Protein 1ZX6 (pdb70)

Foldseek 3Di:
DKKFFQDFDDDDDPQDDTHHGGWIWAFDDDPDQFKTWTDTPHDTHMDTPVRIGDDD

GO terms:
  GO:0034316 negative regulation of Arp2/3 complex-mediated actin nucleation (P, IDA)
  GO:0005737 cytoplasm (C, IDA)
  GO:0030479 actin cortical patch (C, IDA)
  GO:0005634 nucleus (C, HDA)
  GO:0005737 cytoplasm (C, HDA)
  GO:0034316 negative regulation of Arp2/3 complex-mediated actin nucleation (P, IPI)
  GO:0005515 protein binding (F, IPI)

Structure (mmCIF, N/CA/C/O backbone):
data_1ZX6
#
_entry.id   1ZX6
#
_cell.length_a   89.040
_cell.length_b   27.360
_cell.length_c   24.000
_cell.angle_alpha   90.00
_cell.angle_beta   102.87
_cell.angle_gamma   90.00
#
_symmetry.space_group_name_H-M   'C 1 2 1'
#
loop_
_entity.id
_entity.type
_entity.pdbx_description
1 polymer Ypr154wp
2 water water
#
loop_
_atom_site.group_PDB
_atom_site.id
_atom_site.type_symbol
_atom_site.label_atom_id
_atom_site.label_alt_id
_atom_site.label_comp_id
_atom_site.label_asym_id
_atom_site.label_entity_id
_atom_site.label_seq_id
_atom_site.pdbx_PDB_ins_code
_atom_site.Cartn_x
_atom_site.Cartn_y
_atom_site.Cartn_z
_atom_site.occupancy
_atom_site.B_iso_or_equiv
_atom_site.auth_seq_id
_atom_site.auth_comp_id
_atom_site.auth_asym_id
_atom_site.auth_atom_id
_atom_site.pdbx_PDB_model_num
ATOM 1 N N . GLU A 1 3 ? 10.051 17.349 9.961 1.00 29.59 3 GLU A N 1
ATOM 2 C CA . GLU A 1 3 ? 11.189 18.314 10.104 1.00 29.10 3 GLU A CA 1
ATOM 3 C C . GLU A 1 3 ? 10.757 19.737 9.810 1.00 27.18 3 GLU A C 1
ATOM 4 O O . GLU A 1 3 ? 10.122 19.975 8.774 1.00 26.37 3 GLU A O 1
ATOM 10 N N . TYR A 1 4 ? 11.152 20.659 10.692 1.00 24.21 4 TYR A N 1
ATOM 11 C CA . TYR A 1 4 ? 10.882 22.093 10.513 1.00 24.33 4 TYR A CA 1
ATOM 12 C C . TYR A 1 4 ? 12.173 22.883 10.595 1.00 23.58 4 TYR A C 1
ATOM 13 O O . TYR A 1 4 ? 13.077 22.542 11.347 1.00 23.13 4 TYR A O 1
ATOM 22 N N . VAL A 1 5 ? 12.239 23.945 9.804 1.00 23.43 5 VAL A N 1
ATOM 23 C CA . VAL A 1 5 ? 13.388 24.829 9.740 1.00 23.05 5 VAL A CA 1
ATOM 24 C C . VAL A 1 5 ? 12.907 26.253 10.020 1.00 23.60 5 VAL A C 1
ATOM 25 O O . VAL A 1 5 ? 11.716 26.545 9.893 1.00 23.27 5 VAL A O 1
ATOM 29 N N . GLU A 1 6 ? 13.835 27.131 10.359 1.00 23.68 6 GLU A N 1
ATOM 30 C CA . GLU A 1 6 ? 13.479 28.535 10.650 1.00 24.89 6 GLU A CA 1
ATOM 31 C C . GLU A 1 6 ? 14.259 29.451 9.710 1.00 24.03 6 GLU A C 1
ATOM 32 O O . GLU A 1 6 ? 15.484 29.347 9.614 1.00 22.41 6 GLU A O 1
ATOM 38 N N . ALA A 1 7 ? 13.554 30.394 9.075 1.00 23.17 7 ALA A N 1
ATOM 39 C CA . ALA A 1 7 ? 14.192 31.399 8.199 1.00 24.11 7 ALA A CA 1
ATOM 40 C C . ALA A 1 7 ? 14.974 32.429 8.996 1.00 24.11 7 ALA A C 1
ATOM 41 O O . ALA A 1 7 ? 14.500 32.946 10.035 1.00 23.18 7 ALA A O 1
ATOM 43 N N . LEU A 1 8 ? 16.201 32.683 8.540 1.00 24.97 8 LEU A N 1
ATOM 44 C CA . LEU A 1 8 ? 17.120 33.617 9.190 1.00 24.02 8 LEU A CA 1
ATOM 45 C C . LEU A 1 8 ? 17.212 34.916 8.422 1.00 23.91 8 LEU A C 1
ATOM 46 O O . LEU A 1 8 ? 17.640 35.931 8.973 1.00 23.40 8 LEU A O 1
ATOM 51 N N . TYR A 1 9 ? 16.852 34.854 7.145 1.00 23.79 9 TYR A N 1
ATOM 52 C CA . TYR A 1 9 ? 16.991 35.979 6.207 1.00 23.12 9 TYR A CA 1
ATOM 53 C C . TYR A 1 9 ? 15.731 36.046 5.324 1.00 23.31 9 TYR A C 1
ATOM 54 O O . TYR A 1 9 ? 15.043 35.031 5.117 1.00 22.83 9 TYR A O 1
ATOM 63 N N . GLN A 1 10 ? 15.440 37.244 4.832 1.00 22.30 10 GLN A N 1
ATOM 64 C CA . GLN A 1 10 ? 14.253 37.509 3.990 1.00 21.34 10 GLN A CA 1
ATOM 65 C C . GLN A 1 10 ? 14.530 37.036 2.563 1.00 22.48 10 GLN A C 1
ATOM 66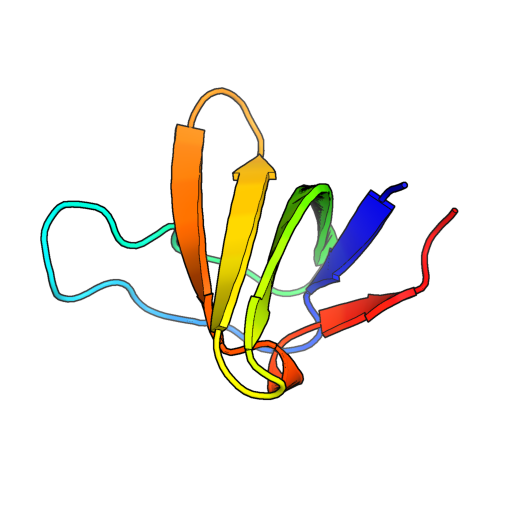 O O . GLN A 1 10 ? 15.475 37.481 1.931 1.00 21.30 10 GLN A O 1
ATOM 72 N N . PHE A 1 11 ? 13.763 36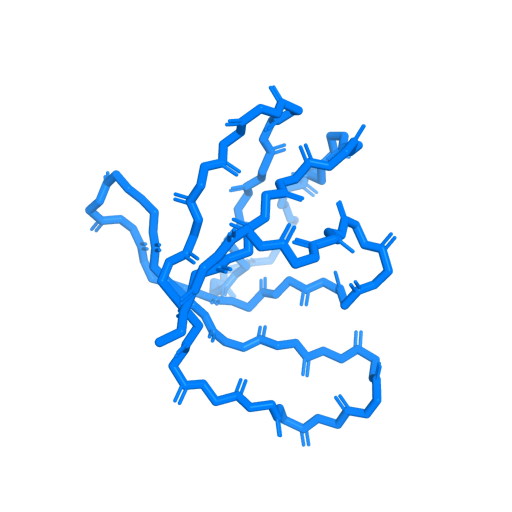.040 2.107 1.00 21.22 11 PHE A N 1
ATOM 73 C CA . PHE A 1 11 ? 13.796 35.606 0.725 1.00 20.89 11 PHE A CA 1
ATOM 74 C C . PHE A 1 11 ? 12.583 36.208 0.004 1.00 21.67 11 PHE A C 1
ATOM 75 O O . PHE A 1 11 ? 11.449 35.859 0.304 1.00 22.20 11 PHE A O 1
ATOM 83 N N . ASP A 1 12 ? 12.818 37.152 -0.903 1.00 23.70 12 ASP A N 1
ATOM 84 C CA . ASP A 1 12 ? 11.727 37.734 -1.703 1.00 24.66 12 ASP A CA 1
ATOM 85 C C . ASP A 1 12 ? 11.465 36.887 -2.953 1.00 27.40 12 ASP A C 1
ATOM 86 O O . ASP A 1 12 ? 12.325 36.752 -3.795 1.00 27.37 12 ASP A O 1
ATOM 91 N N . PRO A 1 13 ? 10.266 36.300 -3.066 1.00 28.89 13 PRO A N 1
ATOM 92 C CA . PRO A 1 13 ? 9.970 35.447 -4.215 1.00 29.33 13 PRO A CA 1
ATOM 93 C C . PRO A 1 13 ? 9.845 36.219 -5.525 1.00 30.20 13 PRO A C 1
ATOM 94 O O . PRO A 1 13 ? 9.340 37.359 -5.547 1.00 30.76 13 PRO A O 1
ATOM 98 N N . GLN A 1 14 ? 10.316 35.609 -6.608 1.00 29.38 14 GLN A N 1
ATOM 99 C CA . GLN A 1 14 ? 10.313 36.257 -7.916 1.00 29.86 14 GLN A CA 1
ATOM 100 C C . GLN A 1 14 ? 9.674 35.406 -9.013 1.00 29.03 14 GLN A C 1
ATOM 101 O O . GLN A 1 14 ? 9.301 35.928 -10.060 1.00 30.00 14 GLN A O 1
ATOM 107 N N . GLN A 1 15 ? 9.522 34.113 -8.758 1.00 26.06 15 GLN A N 1
ATOM 108 C CA . GLN A 1 15 ? 8.990 33.211 -9.731 1.00 25.33 15 GLN A CA 1
ATOM 109 C C . GLN A 1 15 ? 7.853 32.439 -9.101 1.00 24.02 15 GLN A C 1
ATOM 110 O O . GLN A 1 15 ? 7.916 32.083 -7.926 1.00 22.23 15 GLN A O 1
ATOM 116 N N . ASP A 1 16 ? 6.806 32.195 -9.876 1.00 24.72 16 ASP A N 1
ATOM 117 C CA . ASP A 1 16 ? 5.750 31.306 -9.435 1.00 25.54 16 ASP A CA 1
ATOM 118 C C . ASP A 1 16 ? 6.352 29.987 -8.951 1.00 24.66 16 ASP A C 1
ATOM 119 O O . ASP A 1 16 ? 7.256 29.435 -9.590 1.00 24.22 16 ASP A O 1
ATOM 124 N N . GLY A 1 17 ? 5.882 29.532 -7.787 1.00 23.39 17 GLY A N 1
ATOM 125 C CA . GLY A 1 17 ? 6.378 28.304 -7.165 1.00 23.85 17 GLY A CA 1
ATOM 126 C C . GLY A 1 17 ? 7.438 28.538 -6.089 1.00 24.03 17 GLY A C 1
ATOM 127 O O . GLY A 1 17 ? 7.819 27.606 -5.380 1.00 23.14 17 GLY A O 1
ATOM 128 N N . ASP A 1 18 ? 7.917 29.771 -5.974 1.00 24.15 18 ASP A N 1
ATOM 129 C CA . ASP A 1 18 ? 8.840 30.149 -4.904 1.00 24.20 18 ASP A CA 1
ATOM 130 C C . ASP A 1 18 ? 8.039 30.357 -3.632 1.00 24.48 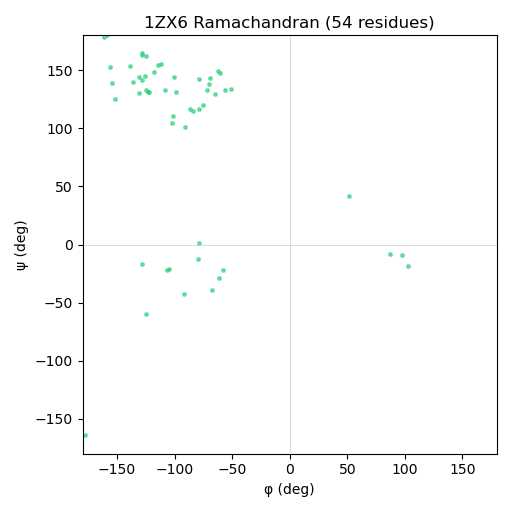18 ASP A C 1
ATOM 131 O O . ASP A 1 18 ? 6.965 30.989 -3.681 1.00 27.21 18 ASP A O 1
ATOM 136 N N . LEU A 1 19 ? 8.600 29.959 -2.505 1.00 23.65 19 LEU A N 1
ATOM 137 C CA . LEU A 1 19 ? 8.029 30.192 -1.175 1.00 23.58 19 LEU A CA 1
ATOM 138 C C . LEU A 1 19 ? 8.792 31.350 -0.526 1.00 22.84 19 LEU A C 1
ATOM 139 O O . LEU A 1 19 ? 9.928 31.192 -0.045 1.00 23.33 19 LEU A O 1
ATOM 144 N N . GLY A 1 20 ? 8.155 32.509 -0.487 1.00 22.82 20 GLY A N 1
ATOM 145 C CA . GLY A 1 20 ? 8.734 33.665 0.174 1.00 22.78 20 GLY A CA 1
ATOM 146 C C . GLY A 1 20 ? 8.916 33.394 1.655 1.00 22.86 20 GLY A C 1
ATOM 147 O O . GLY A 1 20 ? 8.143 32.621 2.264 1.00 23.29 20 GLY A O 1
ATOM 148 N N . LEU A 1 21 ? 9.936 34.016 2.241 1.00 23.16 21 LEU A N 1
ATOM 149 C CA . LEU A 1 21 ? 10.309 33.796 3.637 1.00 23.01 21 LEU A CA 1
ATOM 150 C C . LEU A 1 21 ? 10.624 35.132 4.337 1.00 22.74 21 LEU A C 1
ATOM 151 O O . LEU A 1 21 ? 11.254 36.005 3.753 1.00 21.95 21 LEU A O 1
ATOM 156 N N . LYS A 1 22 ? 10.197 35.278 5.577 1.00 22.43 22 LYS A N 1
ATOM 157 C CA . LYS A 1 22 ? 10.607 36.448 6.382 1.00 24.72 22 LYS A CA 1
ATOM 158 C C . LYS A 1 22 ? 11.368 35.853 7.558 1.00 24.35 22 LYS A C 1
ATOM 159 O O . LYS A 1 22 ? 11.056 34.768 8.000 1.00 22.81 22 LYS A O 1
ATOM 165 N N . PRO A 1 23 ? 12.360 36.557 8.076 1.00 23.06 23 PRO A N 1
ATOM 166 C CA . PRO A 1 23 ? 13.071 35.981 9.217 1.00 23.98 23 PRO A CA 1
ATOM 167 C C . PRO A 1 23 ? 12.156 35.632 10.388 1.00 23.65 23 PRO A C 1
ATOM 168 O O . PRO A 1 23 ? 11.288 36.444 10.752 1.00 23.68 23 PRO A O 1
ATOM 172 N N . GLY A 1 24 ? 12.330 34.433 10.939 1.00 23.73 24 GLY A N 1
ATOM 173 C CA . GLY A 1 24 ? 11.521 33.940 12.034 1.00 23.73 24 GLY A CA 1
ATOM 174 C C . GLY A 1 24 ? 10.477 32.934 11.582 1.00 23.84 24 GLY A C 1
ATOM 175 O O . GLY A 1 24 ? 9.932 32.216 12.412 1.00 27.26 24 GLY A O 1
ATOM 176 N N . ASP A 1 25 ? 10.170 32.909 10.280 1.00 24.45 25 ASP A N 1
ATOM 177 C CA . ASP A 1 25 ? 9.145 3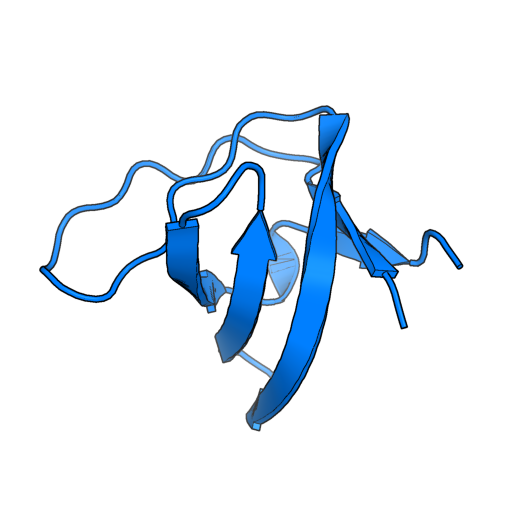2.008 9.732 1.00 24.27 25 ASP A CA 1
ATOM 178 C C . ASP A 1 25 ? 9.626 30.571 9.924 1.00 23.64 25 ASP A C 1
ATOM 179 O O . ASP A 1 25 ? 10.745 30.260 9.543 1.00 24.70 25 ASP A O 1
ATOM 184 N N . LYS A 1 26 ? 8.770 29.709 10.492 1.00 22.64 26 LYS A N 1
ATOM 185 C CA . LYS A 1 26 ? 9.047 28.267 10.605 1.00 24.36 26 LYS A CA 1
ATOM 186 C C . LYS A 1 26 ? 8.327 27.529 9.483 1.00 23.93 26 LYS A C 1
ATOM 187 O O . LYS A 1 26 ? 7.141 27.724 9.254 1.00 24.29 26 LYS A O 1
ATOM 193 N N . VAL A 1 27 ? 9.078 26.670 8.802 1.00 23.20 27 VAL A N 1
ATOM 194 C CA . VAL A 1 27 ? 8.700 26.076 7.537 1.00 22.51 27 VAL A CA 1
ATOM 195 C C . VAL A 1 27 ? 8.735 24.572 7.709 1.00 22.47 27 VAL A C 1
ATOM 196 O O . VAL A 1 27 ? 9.708 24.028 8.235 1.00 23.81 27 VAL A O 1
ATOM 200 N N . GLN A 1 28 ? 7.672 23.904 7.288 1.00 23.50 28 GLN A N 1
ATOM 201 C CA . GLN A 1 28 ? 7.661 22.450 7.269 1.00 24.32 28 GLN A CA 1
ATOM 202 C C . GLN A 1 28 ? 8.512 22.010 6.083 1.00 24.57 28 GLN A C 1
ATOM 203 O O . GLN A 1 28 ? 8.209 22.355 4.961 1.00 25.04 28 GLN A O 1
ATOM 209 N N . LEU A 1 29 ? 9.577 21.243 6.327 1.00 25.05 29 LEU A N 1
ATOM 210 C CA . LEU A 1 29 ? 10.450 20.814 5.248 1.00 25.86 29 LEU A CA 1
ATOM 211 C C . LEU A 1 29 ? 9.870 19.572 4.602 1.00 25.80 29 LEU A C 1
ATOM 212 O O . LEU A 1 29 ? 9.758 18.525 5.263 1.00 28.18 29 LEU A O 1
ATOM 217 N N . LEU A 1 30 ? 9.470 19.675 3.334 1.00 22.97 30 LEU A N 1
ATOM 218 C CA . LEU A 1 30 ? 8.842 18.561 2.624 1.00 24.34 30 LEU A CA 1
ATOM 219 C C . LEU A 1 30 ? 9.863 17.696 1.871 1.00 21.91 30 LEU A C 1
ATOM 220 O O . LEU A 1 30 ? 9.771 16.444 1.869 1.00 21.94 30 LEU A O 1
ATOM 225 N N . GLU A 1 31 ? 10.824 18.337 1.216 1.00 22.41 31 GLU A N 1
ATOM 226 C CA . GLU A 1 31 ? 11.860 17.608 0.456 1.00 22.61 31 GLU A CA 1
ATOM 227 C C . GLU A 1 31 ? 13.132 18.443 0.335 1.00 21.99 31 GLU A C 1
ATOM 228 O O . GLU A 1 31 ? 13.082 19.670 0.121 1.00 24.43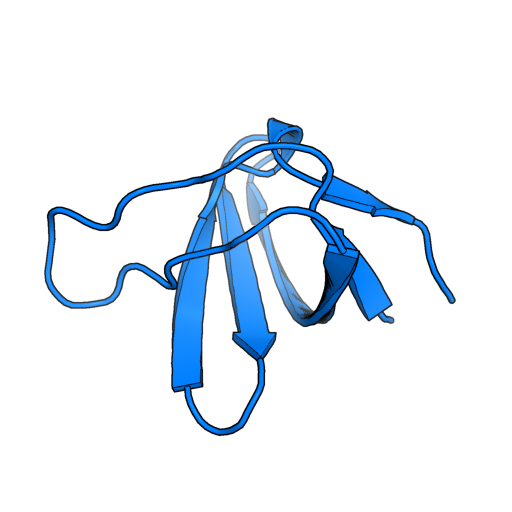 31 GLU A O 1
ATOM 234 N N . LYS A 1 32 ? 14.291 17.804 0.489 1.00 21.34 32 LYS A N 1
ATOM 235 C CA . LYS A 1 32 ? 15.526 18.483 0.175 1.00 21.67 32 LYS A CA 1
ATOM 236 C C . LYS A 1 32 ? 15.832 18.198 -1.289 1.00 21.05 32 LYS A C 1
ATOM 237 O O . LYS A 1 32 ? 16.305 17.112 -1.617 1.00 20.56 32 LYS A O 1
ATOM 243 N N . LEU A 1 33 ? 15.541 19.146 -2.164 1.00 22.71 33 LEU A N 1
ATOM 244 C CA . LEU A 1 33 ? 15.691 18.915 -3.628 1.00 21.26 33 LEU A CA 1
ATOM 245 C C . LEU A 1 33 ? 17.169 18.755 -4.052 1.00 22.03 33 LEU A C 1
ATOM 246 O O . LEU A 1 33 ? 17.489 17.961 -4.925 1.00 20.27 33 LEU A O 1
ATOM 251 N N . SER A 1 34 ? 18.038 19.567 -3.443 1.00 20.46 34 SER A N 1
ATOM 252 C CA . SER A 1 34 ? 19.476 19.556 -3.628 1.00 20.85 34 SER A CA 1
ATOM 253 C C . SER A 1 34 ? 20.083 20.299 -2.414 1.00 22.10 34 SER A C 1
ATOM 254 O O . SER A 1 34 ? 19.339 20.789 -1.536 1.00 22.01 34 SER A O 1
ATOM 257 N N . PRO A 1 35 ? 21.424 20.386 -2.348 1.00 22.76 35 PRO A N 1
ATOM 258 C CA . PRO A 1 35 ? 22.029 21.154 -1.284 1.00 22.65 35 PRO A CA 1
ATOM 259 C C . PRO A 1 35 ? 21.561 22.595 -1.300 1.00 23.49 35 PRO A C 1
ATOM 260 O O . PRO A 1 35 ? 21.677 23.275 -0.274 1.0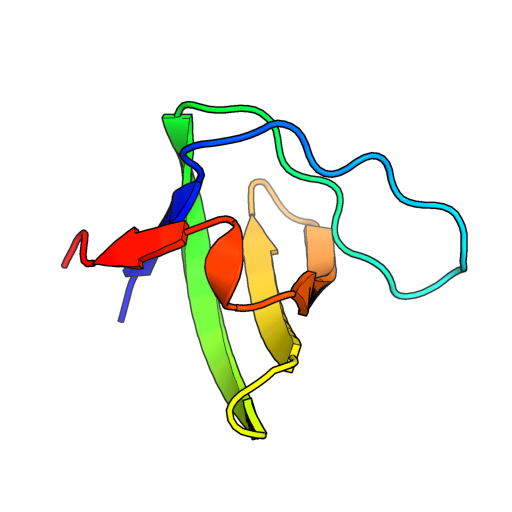0 24.85 35 PRO A O 1
ATOM 264 N N . GLU A 1 36 ? 21.079 23.063 -2.449 1.00 23.34 36 GLU A N 1
ATOM 265 C CA . GLU A 1 36 ? 20.827 24.482 -2.611 1.00 24.39 36 GLU A CA 1
ATOM 266 C C . GLU A 1 36 ? 19.375 24.938 -2.614 1.00 23.81 36 GLU A C 1
ATOM 267 O O . GLU A 1 36 ? 19.126 26.105 -2.350 1.00 23.65 36 GLU A O 1
ATOM 273 N N . TRP A 1 37 ? 18.436 24.040 -2.907 1.00 25.18 37 TRP A N 1
ATOM 274 C CA . TRP A 1 37 ? 17.004 24.315 -2.921 1.00 23.98 37 TRP A CA 1
ATOM 275 C C . TRP A 1 37 ? 16.234 23.252 -2.134 1.00 24.44 37 TRP A C 1
ATOM 276 O O . TRP A 1 37 ? 16.457 22.027 -2.338 1.00 23.10 37 TRP A O 1
ATOM 287 N N . TYR A 1 38 ? 15.361 23.740 -1.242 1.00 24.88 38 TYR A N 1
ATOM 288 C CA . TYR A 1 38 ? 14.387 22.950 -0.500 1.00 24.01 38 TYR A CA 1
ATOM 289 C C . TYR A 1 38 ? 12.946 23.271 -0.941 1.00 23.86 38 TYR A C 1
ATOM 290 O O . TYR A 1 38 ? 12.664 24.390 -1.422 1.00 25.79 38 TYR A O 1
ATOM 299 N N . LYS A 1 39 ? 12.053 22.302 -0.731 1.00 23.87 39 LYS A N 1
ATOM 300 C CA . LYS A 1 39 ? 10.611 22.435 -0.880 1.00 23.57 39 LYS A CA 1
ATOM 301 C C . LYS A 1 39 ? 9.977 22.420 0.514 1.00 23.31 39 LYS A C 1
ATOM 302 O O . LYS A 1 39 ? 10.286 21.576 1.355 1.00 23.55 39 LYS A O 1
ATOM 308 N N . GLY A 1 40 ? 9.083 23.352 0.782 1.00 21.74 40 GLY A N 1
ATOM 309 C CA . GLY A 1 40 ? 8.460 23.380 2.107 1.00 22.11 40 GLY A CA 1
ATOM 310 C C . GLY A 1 40 ? 7.139 24.120 2.104 1.00 21.56 40 GLY A C 1
ATOM 311 O O . GLY A 1 40 ? 6.695 24.581 1.057 1.00 21.73 40 GLY A O 1
ATOM 312 N N . SER A 1 41 ? 6.523 24.178 3.280 1.00 22.38 41 SER A N 1
ATOM 313 C CA . SER A 1 41 ? 5.262 24.884 3.471 1.00 24.31 41 SER A CA 1
ATOM 314 C C . SER A 1 41 ? 5.354 25.794 4.696 1.00 25.53 41 SER A C 1
ATOM 315 O O . SER A 1 41 ? 6.003 25.456 5.689 1.00 24.86 41 SER A O 1
ATOM 318 N N . CYS A 1 42 ? 4.706 26.951 4.603 1.00 24.68 42 CYS A N 1
ATOM 319 C CA . CYS A 1 42 ? 4.700 27.933 5.682 1.00 24.84 42 CYS A CA 1
ATOM 320 C C . CYS A 1 42 ? 3.410 28.739 5.600 1.00 24.52 42 CYS A C 1
ATOM 321 O O . CYS A 1 42 ? 3.121 29.321 4.571 1.00 23.93 42 CYS A O 1
ATOM 324 N N . ASN A 1 43 ? 2.664 28.769 6.691 1.00 25.37 43 ASN A N 1
ATOM 325 C CA . ASN A 1 43 ? 1.467 29.577 6.787 1.00 25.73 43 ASN A CA 1
ATOM 326 C C . ASN A 1 43 ? 0.529 29.325 5.609 1.00 25.65 43 ASN A C 1
ATOM 327 O O . ASN A 1 43 ? -0.023 30.268 5.033 1.00 25.60 43 ASN A O 1
ATOM 332 N N . GLY A 1 44 ? 0.375 28.055 5.230 1.00 24.67 44 GLY A N 1
ATOM 333 C CA . GLY A 1 44 ? -0.562 27.688 4.176 1.00 24.75 44 GLY A CA 1
ATOM 334 C C . GLY A 1 44 ? -0.036 27.742 2.747 1.00 24.37 44 GLY A C 1
ATOM 335 O O . GLY A 1 44 ? -0.720 27.299 1.838 1.00 24.50 44 GLY A O 1
ATOM 336 N N . ARG A 1 45 ? 1.168 28.276 2.542 1.00 22.88 45 ARG A N 1
ATOM 337 C CA . ARG A 1 45 ? 1.789 28.362 1.205 1.00 23.88 45 ARG A CA 1
ATOM 338 C C . ARG A 1 45 ? 2.820 27.244 1.014 1.00 22.52 45 ARG A C 1
ATOM 339 O O . ARG A 1 45 ? 3.558 26.922 1.954 1.00 22.98 45 ARG A O 1
ATOM 347 N N . THR A 1 46 ? 2.923 26.706 -0.205 1.00 22.30 46 THR A N 1
ATOM 348 C CA . THR A 1 46 ? 3.888 25.645 -0.510 1.00 23.27 46 THR A CA 1
ATOM 349 C C . THR A 1 46 ? 4.751 26.096 -1.705 1.00 24.06 46 THR A C 1
ATOM 350 O O . THR A 1 46 ? 4.235 26.610 -2.679 1.00 24.80 46 THR A O 1
ATOM 354 N N . GLY A 1 47 ? 6.069 25.935 -1.599 1.00 22.07 47 GLY A N 1
ATOM 355 C CA . GLY A 1 47 ? 6.954 26.235 -2.710 1.00 22.22 47 GLY A CA 1
ATOM 356 C C . GLY A 1 47 ? 8.401 25.927 -2.373 1.00 23.47 47 GLY A C 1
ATOM 357 O O . GLY A 1 47 ? 8.693 25.257 -1.365 1.00 23.23 47 GLY A O 1
ATOM 358 N N . ILE A 1 48 ? 9.297 26.475 -3.187 1.00 22.52 48 ILE A N 1
ATOM 359 C CA . ILE A 1 48 ? 10.706 26.222 -3.048 1.00 22.86 48 ILE A CA 1
ATOM 360 C C . ILE A 1 48 ? 11.453 27.487 -2.650 1.00 22.46 48 ILE A C 1
ATOM 361 O O . ILE A 1 48 ? 11.031 28.614 -2.957 1.00 23.55 48 ILE A O 1
ATOM 366 N N . PHE A 1 49 ? 12.582 27.270 -1.997 1.00 22.67 49 PHE A N 1
ATOM 367 C CA . PHE A 1 49 ? 13.366 28.356 -1.450 1.00 21.12 49 PHE A CA 1
ATOM 368 C C . PHE A 1 49 ? 14.803 27.891 -1.310 1.00 21.78 49 PHE A C 1
ATOM 369 O O . PHE A 1 49 ? 15.029 26.691 -1.173 1.00 21.99 49 PHE A O 1
ATOM 377 N N . PRO A 1 50 ? 15.792 28.808 -1.365 1.00 21.09 50 PRO A N 1
ATOM 378 C CA . PRO A 1 50 ? 17.177 28.340 -1.179 1.00 22.85 50 PRO A CA 1
ATOM 379 C C . PRO A 1 50 ? 17.490 27.886 0.255 1.00 21.41 50 PRO A C 1
ATOM 380 O O . PRO A 1 50 ? 17.106 28.516 1.213 1.00 22.34 50 PRO A O 1
ATOM 384 N N . ALA A 1 51 ? 18.224 26.778 0.380 1.00 23.52 51 ALA A N 1
ATOM 385 C CA . ALA A 1 51 ? 18.520 26.165 1.647 1.00 23.45 51 ALA A CA 1
ATOM 386 C C . ALA A 1 51 ? 19.308 27.040 2.602 1.00 23.28 51 ALA A C 1
ATOM 387 O O . ALA A 1 51 ? 19.117 26.933 3.813 1.00 23.82 51 ALA A O 1
ATOM 389 N N . ASN A 1 52 ? 20.134 27.958 2.084 1.00 22.28 52 ASN A N 1
ATOM 390 C CA . ASN A 1 52 ? 20.958 28.781 2.964 1.00 24.64 52 ASN A CA 1
ATOM 391 C C . ASN A 1 52 ? 20.209 29.970 3.627 1.00 23.41 52 ASN A C 1
ATOM 392 O O . ASN A 1 52 ? 20.819 30.721 4.396 1.00 24.51 52 ASN A O 1
ATOM 397 N N . TYR A 1 53 ? 18.909 30.114 3.359 1.00 23.98 53 TYR A N 1
ATOM 398 C CA . TYR A 1 53 ? 18.048 31.077 4.074 1.00 23.48 53 TYR A CA 1
ATOM 399 C C . TYR A 1 53 ? 17.580 30.587 5.459 1.00 24.75 53 TYR A C 1
ATOM 400 O O . TYR A 1 53 ? 17.022 31.358 6.236 1.00 23.34 53 TYR A O 1
ATOM 409 N N . VAL A 1 54 ? 17.769 29.293 5.755 1.00 24.28 54 VAL A N 1
ATOM 410 C CA . VAL A 1 54 ? 17.201 28.688 6.968 1.00 23.74 54 VAL A CA 1
ATOM 411 C C . VAL A 1 54 ? 18.189 27.920 7.843 1.00 24.87 54 VAL A C 1
ATOM 412 O O . VAL A 1 54 ? 19.270 27.548 7.385 1.00 23.86 54 VAL A O 1
ATOM 416 N N . LYS A 1 55 ? 17.783 27.678 9.102 1.00 25.02 55 LYS A N 1
ATOM 417 C CA . LYS A 1 55 ? 18.501 26.832 10.056 1.00 25.01 55 LYS A CA 1
ATOM 418 C C . LYS A 1 55 ? 17.532 25.792 10.644 1.00 24.33 55 LYS A C 1
ATOM 419 O O . LYS A 1 55 ? 16.301 25.932 10.493 1.00 22.72 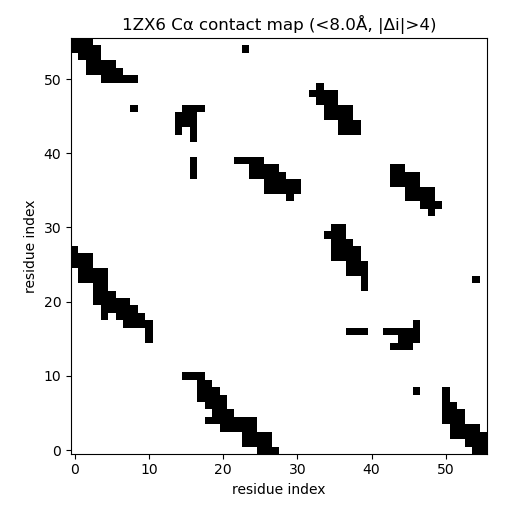55 LYS A O 1
ATOM 425 N N . PRO A 1 56 ? 18.074 24.748 11.292 1.00 24.16 56 PRO A N 1
ATOM 426 C CA . PRO A 1 56 ? 17.209 23.751 11.930 1.00 23.58 56 PRO A CA 1
ATOM 427 C C . PRO A 1 56 ? 16.317 24.371 13.007 1.00 23.77 56 PRO A C 1
ATOM 428 O O . PRO A 1 56 ? 16.690 25.368 13.649 1.00 23.15 56 PRO A O 1
ATOM 432 N N . ALA A 1 57 ? 15.123 23.810 13.162 1.00 22.71 57 ALA A N 1
ATOM 433 C CA . ALA A 1 57 ? 14.239 24.198 14.250 1.00 21.78 57 ALA A CA 1
ATOM 434 C C . ALA A 1 57 ? 13.842 22.970 15.062 1.00 20.01 57 ALA A C 1
ATOM 435 O O . ALA A 1 57 ? 14.114 22.896 16.253 1.00 18.33 57 ALA A O 1
ATOM 437 N N . PHE A 1 58 ? 13.198 21.998 14.409 1.00 19.30 58 PHE A N 1
ATOM 438 C CA . PHE A 1 58 ? 12.843 20.740 15.062 1.00 19.98 58 PHE A CA 1
ATOM 439 C C . PHE A 1 58 ? 12.447 19.650 14.090 1.00 18.59 58 PHE A C 1
ATOM 440 O O . PHE A 1 58 ? 12.094 18.544 14.532 1.00 22.32 58 PHE A O 1
#

Radius of gyration: 9.62 Å; Cα contacts (8 Å, |Δi|>4): 128; chains: 1; bounding box: 23×20×25 Å

Secondary structure (DSSP, 8-state):
-EEEE-S-B---STTB--B-TT-EEEEEEE-SSSEEEEEETTEEEEEEGGGEEE--

InterPro domains:
  IPR001452 SH3 domain [PF00018] (61-105)
  IPR001452 SH3 domain [PR00452] 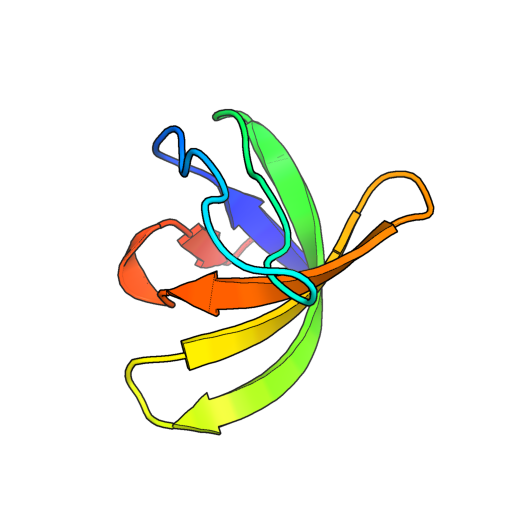(57-67)
  IPR001452 SH3 domain [PR00452] (71-86)
  IPR001452 SH3 domain [PR00452] (99-111)
  IPR001452 SH3 domain [PS50002] (54-113)
  IPR001452 SH3 domain [SM00326] (57-112)
  IPR036028 SH3-like domain superfamily [SSF50044] (50-125)
  IPR050670 Signal Transducing Adapter Molecule [PTHR45929] (45-112)

B-factor: mean 26.15, std 5.52, range [18.21, 56.55]

Sequence (56 aa):
EYVEALYQFDPQQDGDLGLKPGDKVQLLEKLSPEWYKGSCNGRTGIFPANYVKPAF

Nearest PDB structures (foldseek):
  1zx6-assembly1_A  TM=1.018E+00  e=1.953E-10  Saccharomyces cerevisiae
  1gcq-assembly1_A  TM=9.647E-01  e=1.106E-06  Homo sapiens
  6b25-assembly1_A  TM=9.840E-01  e=1.933E-05  Homo sapiens
  1w70-assembly2_B  TM=9.456E-01  e=1.822E-05  Homo sapiens
  6b27-assembly2_B  TM=9.678E-01  e=2.765E-05  Homo sapiens

Organism: Saccharomyces cerevisiae (strain ATCC 204508 / S288c) (NCBI:txid559292)

CATH classification: 2.30.30.40

Solvent-accessible surface area: 3782 Å² total; per-residue (Å²): 138,73,11,50,2,81,127,87,23,78,68,163,135,150,49,30,2,11,3,126,78,35,30,120,0,74,21,86,95,125,82,47,123,125,96,30,67,0,24,5,127,86,103,79,4,59,0,20,13,122,58,21,90,119,45,163